Protein AF-A0A3D5E465-F1 (afdb_monomer)

Mean predicted aligned error: 7.57 Å

Solvent-accessible surface area (backbone atoms only — not comparable to full-atom values): 4003 Å² total; per-residue (Å²): 134,82,74,93,79,66,64,89,62,53,73,69,54,48,49,54,49,49,54,51,50,54,52,49,52,55,50,51,48,40,32,44,74,72,66,58,77,47,52,73,67,56,52,50,56,54,52,51,52,53,51,49,53,39,57,73,61,51,51,71,65,64,66,78,78,115

Structure (mmCIF, N/CA/C/O backbone):
data_AF-A0A3D5E465-F1
#
_entry.id   AF-A0A3D5E465-F1
#
loop_
_atom_site.group_PDB
_atom_site.id
_atom_site.type_symbol
_atom_site.label_atom_id
_atom_site.label_alt_id
_atom_site.label_comp_id
_atom_site.label_asym_id
_atom_site.label_entity_id
_atom_site.label_seq_id
_atom_site.pdbx_PDB_ins_code
_atom_site.Cartn_x
_atom_site.Cartn_y
_atom_site.Cartn_z
_atom_site.occupancy
_atom_site.B_iso_or_equiv
_atom_site.auth_seq_id
_atom_site.auth_comp_id
_atom_site.auth_asym_id
_atom_site.auth_atom_id
_atom_site.pdbx_PDB_model_num
ATOM 1 N N . MET A 1 1 ? -7.117 -21.445 22.291 1.00 37.62 1 MET A N 1
ATOM 2 C CA . MET A 1 1 ? -7.035 -21.211 20.834 1.00 37.62 1 MET A CA 1
ATOM 3 C C . MET A 1 1 ? -7.331 -19.745 20.595 1.00 37.62 1 MET A C 1
ATOM 5 O O . MET A 1 1 ? -8.477 -19.334 20.682 1.00 37.62 1 MET A O 1
ATOM 9 N N . ILE A 1 2 ? -6.285 -18.943 20.428 1.00 43.81 2 ILE A N 1
ATOM 10 C CA . ILE A 1 2 ? -6.397 -17.524 20.082 1.00 43.81 2 ILE A CA 1
ATOM 11 C C . ILE A 1 2 ? -6.750 -17.464 18.596 1.00 43.81 2 ILE A C 1
ATOM 13 O O . ILE A 1 2 ? -5.970 -17.917 17.761 1.00 43.81 2 ILE A O 1
ATOM 17 N N . GLY A 1 3 ? -7.962 -17.007 18.281 1.00 39.25 3 GLY A N 1
ATOM 18 C CA . GLY A 1 3 ? -8.438 -16.843 16.911 1.00 39.25 3 GLY A CA 1
ATOM 19 C C . GLY A 1 3 ? -7.589 -15.807 16.179 1.00 39.25 3 GLY A C 1
ATOM 20 O O . GLY A 1 3 ? -7.820 -14.610 16.301 1.00 39.25 3 GLY A O 1
ATOM 21 N N . LEU A 1 4 ? -6.610 -16.288 15.416 1.00 45.75 4 LEU A N 1
ATOM 22 C CA . LEU A 1 4 ? -5.586 -15.535 14.677 1.00 45.75 4 LEU A CA 1
ATOM 23 C C . LEU A 1 4 ? -6.118 -14.694 13.494 1.00 45.75 4 LEU A C 1
ATOM 25 O O . LEU A 1 4 ? -5.340 -14.302 12.635 1.00 45.75 4 LEU A O 1
ATOM 29 N N . ASN A 1 5 ? -7.423 -14.408 13.448 1.00 47.91 5 ASN A N 1
ATOM 30 C CA . ASN A 1 5 ? -8.075 -13.664 12.361 1.00 47.91 5 ASN A CA 1
ATOM 31 C C . ASN A 1 5 ? -8.928 -12.478 12.840 1.00 47.91 5 ASN A C 1
ATOM 33 O O . ASN A 1 5 ? -9.582 -11.832 12.028 1.00 47.91 5 ASN A O 1
ATOM 37 N N . SER A 1 6 ? -8.944 -12.158 14.137 1.00 47.12 6 SER A 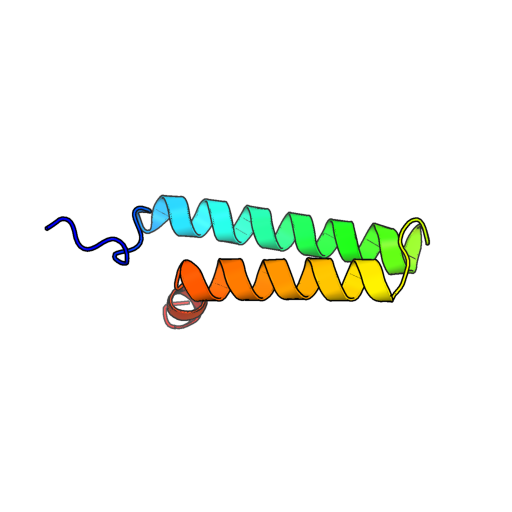N 1
ATOM 38 C CA . SER A 1 6 ? -9.559 -10.907 14.590 1.00 47.12 6 SER A CA 1
ATOM 39 C C . SER A 1 6 ? -8.535 -9.790 14.440 1.00 47.12 6 SER A C 1
ATOM 41 O O . SER A 1 6 ? -7.493 -9.835 15.092 1.00 47.12 6 SER A O 1
ATOM 43 N N . ALA A 1 7 ? -8.812 -8.812 13.574 1.00 58.09 7 ALA A N 1
ATOM 44 C CA . ALA A 1 7 ? -7.976 -7.634 13.373 1.00 58.09 7 ALA A CA 1
ATOM 45 C C . ALA A 1 7 ? -7.503 -7.070 14.727 1.00 58.09 7 ALA A C 1
ATOM 47 O O . ALA A 1 7 ? -8.303 -6.563 15.508 1.00 58.09 7 ALA A O 1
ATOM 48 N N . ILE A 1 8 ? -6.198 -7.187 14.993 1.00 67.12 8 ILE A 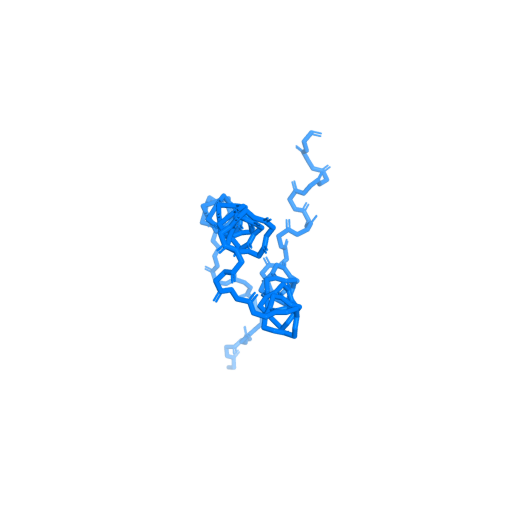N 1
ATOM 49 C CA . ILE A 1 8 ? -5.540 -6.772 16.248 1.00 67.12 8 ILE A CA 1
ATOM 50 C C . ILE A 1 8 ? -5.665 -5.252 16.467 1.00 67.12 8 ILE A C 1
ATOM 52 O O . ILE A 1 8 ? -5.483 -4.756 17.575 1.00 67.12 8 ILE A O 1
ATOM 56 N N . LEU A 1 9 ? -5.985 -4.511 15.404 1.00 70.38 9 LEU A N 1
ATOM 57 C CA . LEU A 1 9 ? -5.993 -3.058 15.380 1.00 70.38 9 LEU A CA 1
ATOM 58 C C . LEU A 1 9 ? -7.356 -2.482 15.781 1.00 70.38 9 LEU A C 1
ATOM 60 O O . LEU A 1 9 ? -8.394 -2.837 15.212 1.00 70.38 9 LEU A O 1
ATOM 64 N N . THR A 1 10 ? -7.325 -1.524 16.705 1.00 79.19 10 THR A N 1
ATOM 65 C CA . THR A 1 10 ? -8.467 -0.670 17.048 1.00 79.19 10 THR A CA 1
ATOM 66 C C . THR A 1 10 ? -8.862 0.214 15.861 1.00 79.19 10 THR A C 1
ATOM 68 O O . THR A 1 10 ? -8.091 0.405 14.919 1.00 79.19 10 THR A O 1
ATOM 71 N N . THR A 1 11 ? -10.067 0.790 15.889 1.00 79.88 11 THR A N 1
A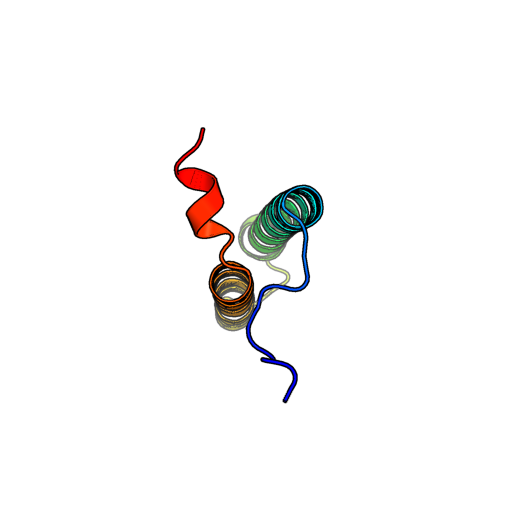TOM 72 C CA . THR A 1 11 ? -10.558 1.691 14.829 1.00 79.88 11 THR A CA 1
ATOM 73 C C . THR A 1 11 ? -9.586 2.834 14.527 1.00 79.88 11 THR A C 1
ATOM 75 O O . THR A 1 11 ? -9.330 3.130 13.363 1.00 79.88 11 THR A O 1
ATOM 78 N N . GLU A 1 12 ? -8.993 3.435 15.558 1.00 81.69 12 GLU A N 1
ATOM 79 C CA . GLU A 1 12 ? -8.015 4.517 15.405 1.00 81.69 12 GLU A CA 1
ATOM 80 C C . GLU A 1 12 ? -6.742 4.040 14.694 1.00 81.69 12 GLU A C 1
ATOM 82 O O . GLU A 1 12 ? -6.272 4.663 13.744 1.00 81.69 12 GLU A O 1
ATOM 87 N N . GLN A 1 13 ? -6.235 2.864 15.064 1.00 83.00 13 GLN A N 1
ATOM 88 C CA . GLN A 1 13 ? -5.086 2.264 14.393 1.00 83.00 13 GLN A CA 1
ATOM 89 C C . GLN A 1 13 ? -5.399 1.907 12.934 1.00 83.00 13 GLN A C 1
ATOM 91 O O . GLN A 1 13 ? -4.560 2.103 12.056 1.00 83.00 13 GLN A O 1
ATOM 96 N N . LYS A 1 14 ? -6.619 1.443 12.639 1.00 83.81 14 LYS A N 1
ATOM 97 C CA . LYS A 1 14 ? -7.065 1.200 11.260 1.00 83.81 14 LYS A CA 1
ATOM 98 C C . LYS A 1 14 ? -7.110 2.487 10.429 1.00 83.81 14 LYS A C 1
ATOM 100 O O . LYS A 1 14 ? -6.759 2.445 9.252 1.00 83.81 14 LYS A O 1
ATOM 105 N N . LEU A 1 15 ? -7.488 3.624 11.022 1.00 84.56 15 LEU A N 1
ATOM 106 C CA . LEU A 1 15 ? -7.433 4.930 10.355 1.00 84.56 15 LEU A CA 1
ATOM 107 C C . LEU A 1 15 ? -5.989 5.334 10.031 1.00 84.56 15 LEU A C 1
ATOM 109 O O . LEU A 1 15 ? -5.710 5.689 8.891 1.00 84.56 15 LEU A O 1
ATOM 113 N N . ILE A 1 16 ? -5.056 5.178 10.975 1.00 86.94 16 ILE A N 1
ATOM 114 C CA . ILE A 1 16 ? -3.628 5.463 10.742 1.00 86.94 16 ILE A CA 1
ATOM 115 C C . ILE A 1 16 ? -3.069 4.595 9.605 1.00 86.94 16 ILE A C 1
ATOM 117 O O . ILE A 1 16 ? -2.356 5.087 8.724 1.00 86.94 16 ILE A O 1
ATOM 121 N N . VAL A 1 17 ? -3.403 3.301 9.595 1.00 87.25 17 VAL A N 1
ATOM 122 C CA . VAL A 1 17 ? -2.972 2.387 8.530 1.00 87.25 17 VAL A CA 1
ATOM 123 C C . VAL A 1 17 ? -3.587 2.783 7.190 1.00 87.25 17 VAL A C 1
ATOM 125 O O . VAL A 1 17 ? -2.875 2.803 6.190 1.00 87.25 17 VAL A O 1
ATOM 128 N N . LYS A 1 18 ? -4.871 3.157 7.154 1.00 86.44 18 LYS A N 1
ATOM 129 C CA . LYS A 1 18 ? -5.530 3.665 5.943 1.00 86.44 18 LYS A CA 1
ATOM 130 C C . LYS A 1 18 ? -4.783 4.874 5.373 1.00 86.44 18 LYS A C 1
ATOM 132 O O . LYS A 1 18 ? -4.435 4.862 4.196 1.00 86.44 18 LYS A O 1
ATOM 137 N N . ASP A 1 19 ? -4.500 5.884 6.190 1.00 89.50 19 ASP A N 1
ATOM 138 C CA . ASP A 1 19 ? -3.777 7.087 5.758 1.00 89.50 19 ASP A CA 1
ATOM 139 C C . ASP A 1 19 ? -2.362 6.756 5.254 1.00 89.50 19 ASP A C 1
ATOM 141 O O . ASP A 1 19 ? -1.935 7.230 4.197 1.00 89.50 19 ASP A O 1
ATOM 145 N N . SER A 1 20 ? -1.674 5.839 5.935 1.00 90.75 20 SER A N 1
ATOM 146 C CA . SER A 1 20 ? -0.354 5.351 5.521 1.00 90.75 20 SER A CA 1
ATOM 147 C C . SER A 1 20 ? -0.398 4.609 4.177 1.00 90.75 20 SER A C 1
ATOM 149 O O . SER A 1 20 ? 0.466 4.821 3.323 1.00 90.75 20 SER A O 1
ATOM 151 N N . LEU A 1 21 ? -1.420 3.777 3.943 1.00 91.31 21 LEU A N 1
ATOM 152 C CA . LEU A 1 21 ? -1.620 3.086 2.665 1.00 91.31 21 LEU A CA 1
ATOM 153 C C . LEU A 1 21 ? -1.914 4.075 1.533 1.00 91.31 21 LEU A C 1
ATOM 155 O O . LEU A 1 21 ? -1.353 3.931 0.448 1.00 91.31 21 LEU A O 1
ATOM 159 N N . VAL A 1 22 ? -2.723 5.110 1.777 1.00 91.31 22 VAL A N 1
ATOM 160 C CA . VAL A 1 22 ? -3.000 6.168 0.788 1.00 91.31 22 VAL A CA 1
ATOM 161 C C . VAL A 1 22 ? -1.716 6.911 0.409 1.00 91.31 22 VAL A C 1
ATOM 163 O O . VAL A 1 22 ? -1.437 7.110 -0.777 1.00 91.31 22 VAL A O 1
ATOM 166 N N . MET A 1 23 ? -0.884 7.264 1.392 1.00 93.88 23 MET A N 1
ATOM 167 C CA . MET A 1 23 ? 0.426 7.871 1.137 1.00 93.88 23 MET A CA 1
ATOM 168 C C . MET A 1 23 ? 1.349 6.956 0.324 1.00 93.88 23 MET A C 1
ATOM 170 O O . MET A 1 23 ? 2.041 7.420 -0.591 1.00 93.88 23 MET A O 1
ATOM 174 N N . TYR A 1 24 ? 1.358 5.658 0.631 1.00 94.56 24 TYR A N 1
ATOM 175 C CA . TYR A 1 24 ? 2.167 4.682 -0.090 1.00 94.56 24 TYR A CA 1
ATOM 176 C C . TYR A 1 24 ? 1.703 4.521 -1.543 1.00 94.56 24 TYR A C 1
ATOM 178 O O . TYR A 1 24 ? 2.529 4.572 -2.453 1.00 94.56 24 TYR A O 1
ATOM 186 N N . VAL A 1 25 ? 0.391 4.447 -1.785 1.00 94.12 25 VAL A N 1
ATOM 187 C CA . VAL A 1 25 ? -0.200 4.424 -3.134 1.00 94.12 25 VAL A CA 1
ATOM 188 C C . VAL A 1 25 ? 0.208 5.658 -3.935 1.00 94.12 25 VAL A C 1
ATOM 190 O O . VAL A 1 25 ? 0.680 5.524 -5.064 1.00 94.12 25 VAL A O 1
ATOM 193 N N . CYS A 1 26 ? 0.112 6.853 -3.346 1.00 94.12 26 CYS A N 1
ATOM 194 C CA . CYS A 1 26 ? 0.532 8.097 -3.996 1.00 94.12 26 CYS A CA 1
ATOM 195 C C . CYS A 1 26 ? 2.032 8.083 -4.341 1.00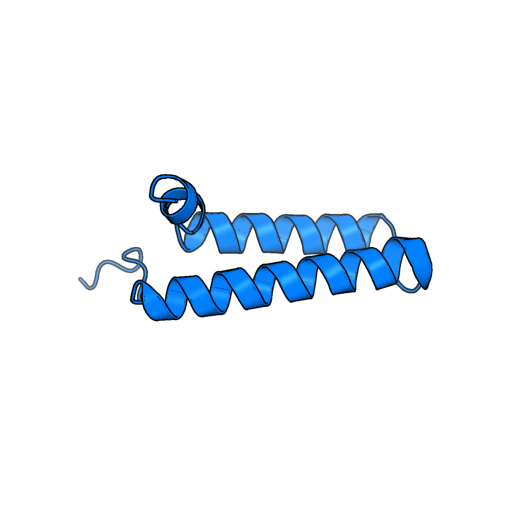 94.12 26 CYS A C 1
ATOM 197 O O . CYS A 1 26 ? 2.444 8.506 -5.423 1.00 94.12 26 CYS A O 1
ATOM 199 N N . SER A 1 27 ? 2.857 7.532 -3.451 1.00 94.81 27 SER A N 1
ATOM 200 C CA . SER A 1 27 ? 4.296 7.382 -3.681 1.00 94.81 27 SER A CA 1
ATOM 201 C C . SER A 1 27 ? 4.604 6.376 -4.790 1.00 94.81 27 SER A C 1
ATOM 203 O O . SER A 1 27 ? 5.495 6.621 -5.600 1.00 94.81 27 SER A O 1
ATOM 205 N N . LEU A 1 28 ? 3.871 5.265 -4.874 1.00 94.62 28 LEU A N 1
ATOM 206 C CA . LEU A 1 28 ? 4.005 4.283 -5.955 1.00 94.62 28 LEU A CA 1
ATOM 207 C C . LEU A 1 28 ? 3.580 4.863 -7.303 1.00 94.62 28 LEU A C 1
ATOM 209 O O . LEU A 1 28 ? 4.262 4.658 -8.304 1.00 94.62 28 LEU A O 1
ATOM 213 N N . GLN A 1 29 ? 2.493 5.634 -7.328 1.00 93.44 29 GLN A N 1
ATOM 214 C CA . GLN A 1 29 ? 2.048 6.334 -8.530 1.00 93.44 29 GLN A CA 1
ATOM 215 C C . GLN A 1 29 ? 3.085 7.358 -9.000 1.00 93.44 29 GLN A C 1
ATOM 217 O O . GLN A 1 29 ? 3.384 7.406 -10.190 1.00 93.44 29 GLN A O 1
ATOM 222 N N . LYS A 1 30 ? 3.691 8.136 -8.092 1.00 95.44 30 LYS A N 1
ATOM 223 C CA . LYS A 1 30 ? 4.791 9.050 -8.449 1.00 95.44 30 LYS A CA 1
ATOM 224 C C . LYS A 1 30 ? 5.986 8.291 -9.025 1.00 95.44 30 LYS A C 1
ATOM 226 O O . LYS A 1 30 ? 6.421 8.614 -10.126 1.00 95.44 30 LYS A O 1
ATOM 231 N N . GLN A 1 31 ? 6.434 7.238 -8.347 1.00 94.25 31 GLN A N 1
ATOM 232 C CA . GLN A 1 31 ? 7.560 6.416 -8.799 1.00 94.25 31 GLN A CA 1
ATOM 233 C C . GLN A 1 31 ? 7.320 5.793 -10.180 1.00 94.25 31 GLN A C 1
ATOM 235 O O . GLN A 1 31 ? 8.232 5.740 -10.998 1.00 94.25 31 GLN A O 1
ATOM 240 N N . TYR A 1 32 ? 6.093 5.356 -10.472 1.00 95.00 32 TYR A N 1
ATOM 241 C CA . TYR A 1 32 ? 5.766 4.738 -11.755 1.00 95.00 32 TYR A CA 1
ATOM 242 C C . TYR A 1 32 ? 5.514 5.757 -12.876 1.00 95.00 32 TYR A C 1
ATOM 244 O O . TYR A 1 32 ? 6.120 5.671 -13.943 1.00 95.00 32 TYR A O 1
ATOM 252 N N . PHE A 1 33 ? 4.629 6.733 -12.653 1.00 92.44 33 PHE A N 1
ATOM 253 C CA . PHE A 1 33 ? 4.177 7.651 -13.703 1.00 92.44 33 PHE A CA 1
ATOM 254 C C . PHE A 1 33 ? 5.096 8.855 -13.894 1.00 92.44 33 PHE A C 1
ATOM 256 O O . PHE A 1 33 ? 5.298 9.290 -15.028 1.00 92.44 33 PHE A O 1
ATOM 263 N N . ARG A 1 34 ? 5.627 9.413 -12.801 1.00 93.06 34 ARG A N 1
ATOM 264 C CA . ARG A 1 34 ? 6.443 10.632 -12.837 1.00 93.06 34 ARG A CA 1
ATOM 265 C C . ARG A 1 34 ? 7.920 10.300 -12.969 1.00 93.06 34 ARG A C 1
ATOM 267 O O . ARG A 1 34 ? 8.556 10.749 -13.916 1.00 93.06 34 ARG A O 1
ATOM 274 N N . ASP A 1 35 ? 8.438 9.513 -12.035 1.00 93.19 35 ASP A N 1
ATOM 275 C CA . ASP A 1 35 ? 9.879 9.293 -11.907 1.00 93.19 35 ASP A CA 1
ATOM 276 C C . ASP A 1 35 ? 10.360 8.104 -12.757 1.00 93.19 35 ASP A C 1
ATOM 278 O O . ASP A 1 35 ? 11.550 7.993 -13.042 1.00 93.19 35 ASP A O 1
ATOM 282 N N . LYS A 1 36 ? 9.435 7.236 -13.200 1.00 92.00 36 LYS A N 1
ATOM 283 C CA . LYS A 1 36 ? 9.696 6.003 -13.970 1.00 92.00 36 LYS A CA 1
ATOM 284 C C . LYS A 1 36 ? 10.788 5.124 -13.343 1.00 92.00 36 LYS A C 1
ATOM 286 O O . LYS A 1 36 ? 11.543 4.457 -14.046 1.00 92.00 36 LYS A O 1
ATOM 291 N N . THR A 1 37 ? 10.870 5.126 -12.014 1.00 93.44 37 THR A N 1
ATOM 292 C CA . THR A 1 37 ? 11.891 4.412 -11.236 1.00 93.44 37 THR A CA 1
ATOM 293 C C . THR A 1 37 ? 11.544 2.947 -11.004 1.00 93.44 37 THR A C 1
ATOM 295 O O . THR A 1 37 ? 12.429 2.156 -10.691 1.00 93.44 37 THR A O 1
ATOM 298 N N . ILE A 1 38 ? 10.273 2.572 -11.174 1.00 93.31 38 ILE A N 1
ATOM 299 C CA . ILE A 1 38 ? 9.788 1.197 -11.024 1.00 93.31 38 ILE A CA 1
ATOM 300 C C . ILE A 1 38 ? 9.139 0.698 -12.315 1.00 93.31 38 ILE A C 1
ATOM 302 O O . ILE A 1 38 ? 8.536 1.462 -13.071 1.00 93.31 38 ILE A O 1
ATOM 306 N N . SER A 1 39 ? 9.251 -0.607 -12.568 1.00 94.75 39 SER A N 1
ATOM 307 C CA . SER A 1 39 ? 8.630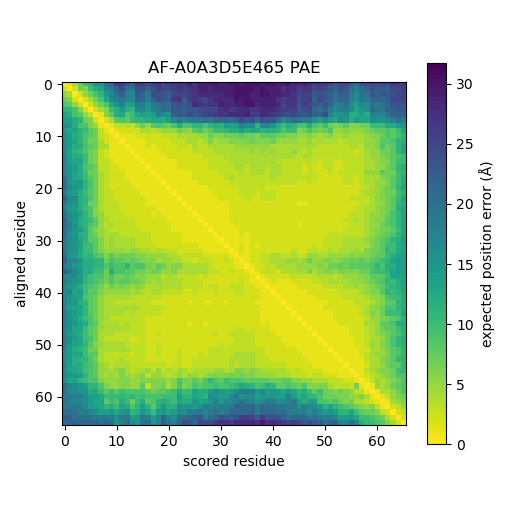 -1.248 -13.731 1.00 94.75 39 SER A CA 1
ATOM 308 C C . SER A 1 39 ? 7.119 -1.427 -13.551 1.00 94.75 39 SER A C 1
ATOM 310 O O . SER A 1 39 ? 6.607 -1.441 -12.433 1.00 94.75 39 SER A O 1
ATOM 312 N N . SER A 1 40 ? 6.397 -1.635 -14.657 1.00 91.88 40 SER A N 1
ATOM 313 C CA . SER A 1 40 ? 4.947 -1.889 -14.627 1.00 91.88 40 SER A CA 1
ATOM 314 C C . SER A 1 40 ? 4.587 -3.127 -13.805 1.00 91.88 40 SER A C 1
ATOM 316 O O . SER A 1 40 ? 3.647 -3.097 -13.012 1.00 91.88 40 SER A O 1
ATOM 318 N N . LYS A 1 41 ? 5.392 -4.190 -13.935 1.00 94.88 41 LYS A N 1
ATOM 319 C CA . LYS A 1 41 ? 5.239 -5.413 -13.145 1.00 94.88 41 LYS A CA 1
ATOM 320 C C . LYS A 1 41 ? 5.388 -5.121 -11.653 1.00 94.88 41 LYS A C 1
ATOM 322 O O . LYS A 1 41 ? 4.521 -5.488 -10.872 1.00 94.88 41 LYS A O 1
ATOM 327 N N . GLU A 1 42 ? 6.439 -4.396 -11.274 1.00 93.44 42 GLU A N 1
ATOM 328 C CA . GLU A 1 42 ? 6.699 -4.069 -9.872 1.00 93.44 42 GLU A CA 1
ATOM 329 C C . GLU A 1 42 ? 5.629 -3.147 -9.271 1.00 93.44 42 GLU A C 1
ATOM 331 O O . GLU A 1 42 ? 5.189 -3.363 -8.143 1.00 93.44 42 GLU A O 1
ATOM 336 N N . TYR A 1 43 ? 5.157 -2.157 -10.031 1.00 94.00 43 TYR A N 1
ATOM 337 C CA . TYR A 1 43 ? 4.027 -1.323 -9.629 1.00 94.00 43 TYR A CA 1
ATOM 338 C C . TYR A 1 43 ? 2.768 -2.165 -9.374 1.00 94.00 43 TYR A C 1
ATOM 340 O O . TYR A 1 43 ? 2.108 -1.990 -8.350 1.00 94.00 43 TYR A O 1
ATOM 348 N N . HIS A 1 44 ? 2.455 -3.103 -10.274 1.00 94.12 44 HIS A N 1
ATOM 349 C CA . HIS A 1 44 ? 1.281 -3.965 -10.154 1.00 94.12 44 HIS A CA 1
ATOM 350 C C . HIS A 1 44 ? 1.377 -4.914 -8.951 1.00 94.12 44 HIS A C 1
ATOM 352 O O . HIS A 1 44 ? 0.429 -5.002 -8.173 1.00 94.12 44 HIS A O 1
ATOM 358 N N . ASP A 1 45 ? 2.523 -5.574 -8.755 1.00 96.12 45 ASP A N 1
ATOM 359 C CA . ASP A 1 45 ? 2.760 -6.452 -7.602 1.00 96.12 45 ASP A CA 1
ATOM 360 C C . ASP A 1 45 ? 2.617 -5.686 -6.276 1.00 96.12 45 ASP A C 1
ATOM 362 O O . ASP A 1 45 ? 1.941 -6.144 -5.354 1.00 96.12 45 ASP A O 1
ATOM 366 N N . ARG A 1 46 ? 3.182 -4.475 -6.184 1.00 93.75 46 ARG A N 1
ATOM 367 C CA . ARG A 1 46 ? 3.075 -3.642 -4.976 1.00 93.75 46 ARG A CA 1
ATOM 368 C C . ARG A 1 46 ? 1.654 -3.124 -4.740 1.00 93.75 46 ARG A C 1
ATOM 370 O O . ARG A 1 46 ? 1.216 -3.083 -3.595 1.00 93.75 46 ARG A O 1
ATOM 377 N N . MET A 1 47 ? 0.917 -2.760 -5.790 1.00 92.88 47 MET A N 1
ATOM 378 C CA . MET A 1 47 ? -0.500 -2.378 -5.680 1.00 92.88 47 MET A CA 1
ATOM 379 C C . MET A 1 47 ? -1.375 -3.545 -5.218 1.00 92.88 47 MET A C 1
ATOM 381 O O . MET A 1 47 ? -2.273 -3.349 -4.401 1.00 92.88 47 MET A O 1
ATOM 385 N N . LYS A 1 48 ? -1.087 -4.766 -5.680 1.00 93.81 48 LYS A N 1
ATOM 386 C CA . LYS A 1 48 ? -1.782 -5.973 -5.227 1.00 93.81 48 LYS A CA 1
ATOM 387 C C . LYS A 1 48 ? -1.561 -6.225 -3.734 1.00 93.81 48 LYS A C 1
ATOM 389 O O . LYS A 1 48 ? -2.528 -6.466 -3.020 1.00 93.81 48 LYS A O 1
ATOM 394 N N . GLN A 1 49 ? -0.328 -6.061 -3.251 1.00 91.62 49 GLN A N 1
ATOM 395 C CA . GLN A 1 49 ? -0.028 -6.160 -1.818 1.00 91.62 49 GLN A CA 1
ATOM 396 C C . GLN A 1 49 ? -0.797 -5.119 -0.991 1.00 91.62 49 GLN A C 1
ATOM 398 O O . GLN A 1 49 ? -1.274 -5.431 0.098 1.00 91.62 49 GLN A O 1
ATOM 403 N N . VAL A 1 50 ? -0.961 -3.890 -1.500 1.00 91.44 50 VAL A N 1
ATOM 404 C CA . VAL A 1 50 ? -1.787 -2.867 -0.834 1.00 91.44 50 VAL A CA 1
ATOM 405 C C . VAL A 1 50 ? -3.244 -3.319 -0.714 1.00 91.44 50 VAL A C 1
ATOM 407 O O . VAL A 1 50 ? -3.832 -3.163 0.358 1.00 91.44 50 VAL A O 1
ATOM 410 N N . ASP A 1 51 ? -3.825 -3.894 -1.772 1.00 88.56 51 ASP A N 1
ATOM 411 C CA . ASP A 1 51 ? -5.200 -4.411 -1.724 1.00 88.5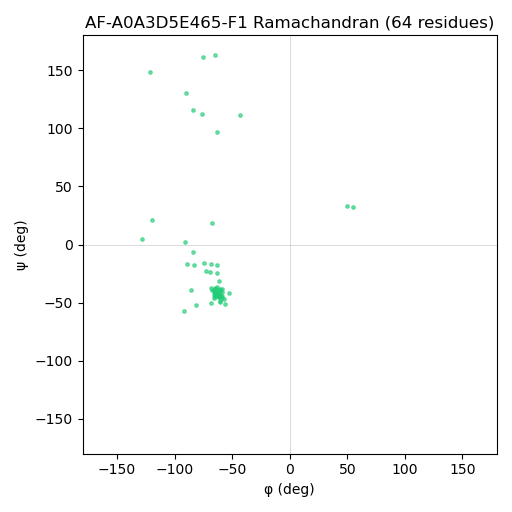6 51 ASP A CA 1
ATOM 412 C C . ASP A 1 51 ? -5.338 -5.585 -0.743 1.00 88.56 51 ASP A C 1
ATOM 414 O O . ASP A 1 51 ? -6.285 -5.618 0.043 1.00 88.56 51 ASP A O 1
ATOM 418 N N . GLU A 1 52 ? -4.366 -6.501 -0.709 1.00 89.62 52 GLU A N 1
ATOM 419 C CA . GLU A 1 52 ? -4.339 -7.610 0.253 1.00 89.62 52 GLU A CA 1
ATOM 420 C C . GLU A 1 52 ? -4.276 -7.109 1.701 1.00 89.62 52 GLU A C 1
ATOM 422 O O . GLU A 1 52 ? -5.058 -7.562 2.536 1.00 89.62 52 GLU A O 1
ATOM 427 N N . ILE A 1 53 ? -3.421 -6.125 2.005 1.00 87.00 53 ILE A N 1
ATOM 428 C CA . ILE A 1 53 ? -3.348 -5.515 3.343 1.00 87.00 53 ILE A CA 1
ATOM 429 C C . ILE A 1 53 ? -4.683 -4.850 3.700 1.00 87.00 53 ILE A C 1
ATOM 431 O O . ILE A 1 53 ? -5.191 -5.037 4.808 1.00 87.00 53 ILE A O 1
ATOM 435 N N . ALA A 1 54 ? -5.279 -4.098 2.771 1.00 86.00 54 ALA A N 1
ATOM 436 C CA . ALA A 1 54 ? -6.553 -3.424 3.000 1.00 86.00 54 ALA A CA 1
ATOM 437 C C . ALA A 1 54 ? -7.712 -4.408 3.241 1.00 86.00 54 ALA A C 1
ATOM 439 O O . ALA A 1 54 ? -8.562 -4.144 4.098 1.00 86.00 54 ALA A O 1
ATOM 440 N N . ASN A 1 55 ? -7.737 -5.536 2.521 1.00 85.12 55 ASN A N 1
ATOM 441 C CA . ASN A 1 55 ? -8.713 -6.610 2.716 1.00 85.12 55 ASN A CA 1
ATOM 442 C C . ASN A 1 55 ? -8.499 -7.325 4.054 1.00 85.12 55 ASN A C 1
ATOM 444 O O . ASN A 1 55 ? -9.443 -7.435 4.831 1.00 85.12 55 ASN A O 1
ATOM 448 N N . ASN A 1 56 ? -7.267 -7.743 4.359 1.00 84.56 56 ASN A N 1
ATOM 449 C CA . ASN A 1 56 ? -6.938 -8.483 5.583 1.00 84.56 56 ASN A CA 1
ATOM 450 C C . ASN A 1 56 ? -7.229 -7.675 6.854 1.00 84.56 56 ASN A C 1
ATOM 452 O O . ASN A 1 56 ? -7.581 -8.231 7.892 1.00 84.56 56 ASN A O 1
ATOM 456 N N . LEU A 1 57 ? -7.094 -6.351 6.783 1.00 80.81 57 LEU A N 1
ATOM 457 C CA . LEU A 1 57 ? -7.382 -5.448 7.896 1.00 80.81 57 LEU A CA 1
ATOM 458 C C . LEU A 1 57 ? -8.829 -4.942 7.918 1.00 80.81 57 LEU A C 1
ATOM 460 O O . LEU A 1 57 ? -9.185 -4.152 8.801 1.00 80.81 57 LEU A O 1
ATOM 464 N N . HIS A 1 58 ? -9.668 -5.399 6.982 1.00 78.06 58 HIS A N 1
ATOM 465 C CA . HIS A 1 58 ? -11.069 -4.998 6.871 1.00 78.06 58 HIS A CA 1
ATOM 466 C C . HIS A 1 58 ? -11.244 -3.471 6.765 1.00 78.06 58 HIS A C 1
ATOM 468 O O . HIS A 1 58 ? -12.223 -2.896 7.240 1.00 78.06 58 HIS A O 1
ATOM 474 N N . LEU A 1 59 ? -10.284 -2.775 6.142 1.00 72.50 59 LEU A N 1
ATOM 475 C CA . LEU A 1 59 ? -10.301 -1.307 6.060 1.00 72.50 59 LEU A CA 1
ATOM 476 C C . LEU A 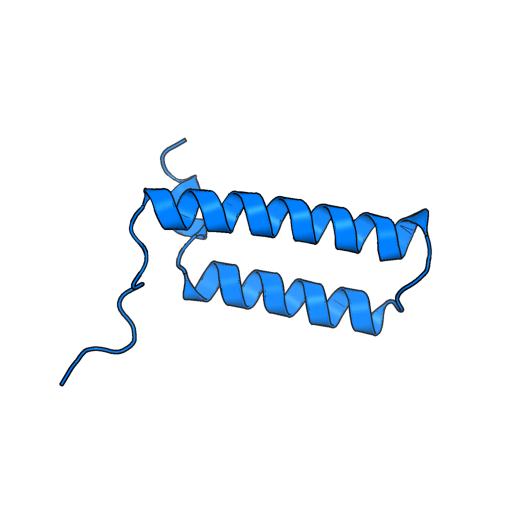1 59 ? -11.418 -0.800 5.143 1.00 72.50 59 LEU 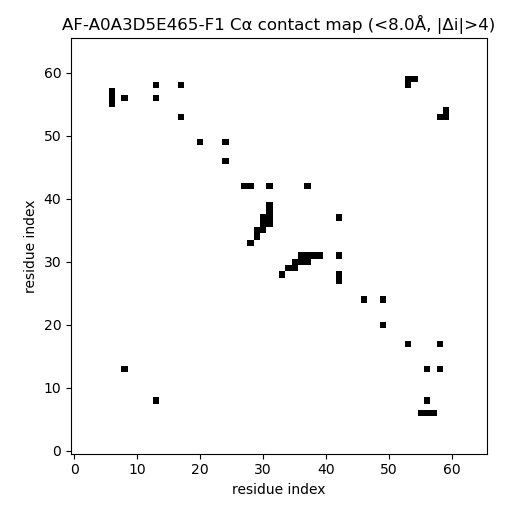A C 1
ATOM 478 O O . LEU A 1 59 ? -11.894 0.319 5.313 1.00 72.50 59 LEU A O 1
ATOM 482 N N . LYS A 1 60 ? -11.874 -1.634 4.201 1.00 65.69 60 LYS A N 1
ATOM 483 C CA . LYS A 1 60 ? -12.994 -1.329 3.297 1.00 65.69 60 LYS A CA 1
ATOM 484 C C . LYS A 1 60 ? -14.318 -1.125 4.047 1.00 65.69 60 LYS A C 1
ATOM 486 O O . LYS A 1 60 ? -15.182 -0.406 3.559 1.00 65.69 60 LYS A O 1
ATOM 491 N N . GLU A 1 61 ? -14.470 -1.687 5.246 1.00 66.12 61 GLU A N 1
ATOM 492 C CA . GLU A 1 61 ? -15.674 -1.505 6.070 1.00 66.12 61 GLU A CA 1
ATOM 493 C C . GLU A 1 61 ? -15.756 -0.102 6.692 1.00 66.12 61 GLU A C 1
ATOM 495 O O . GLU A 1 61 ? -16.853 0.398 6.937 1.00 66.12 61 GLU A O 1
ATOM 500 N N . LEU A 1 62 ? -14.620 0.593 6.842 1.00 60.09 62 LEU A N 1
ATOM 501 C CA . LEU A 1 62 ? -14.580 1.979 7.325 1.00 60.09 62 LEU A CA 1
ATOM 502 C C . LEU A 1 62 ? -15.175 2.987 6.329 1.00 60.09 62 LEU A C 1
ATOM 504 O O . LEU A 1 62 ? -15.502 4.101 6.723 1.00 60.09 62 LEU A O 1
ATOM 508 N N . TYR A 1 63 ? -15.348 2.613 5.057 1.00 56.62 63 TYR A N 1
ATOM 509 C CA . TYR A 1 63 ? -15.953 3.482 4.042 1.00 56.62 63 TYR A CA 1
ATOM 510 C C . TYR A 1 63 ? -17.477 3.624 4.183 1.00 56.62 63 TYR A C 1
ATOM 512 O O . TYR A 1 63 ? -18.047 4.533 3.591 1.00 56.62 63 TYR A O 1
ATOM 520 N N . LYS A 1 64 ? -18.153 2.750 4.945 1.00 52.69 64 LYS A N 1
ATOM 521 C CA . LYS A 1 64 ? -19.625 2.761 5.072 1.00 52.69 64 LYS A CA 1
ATOM 522 C C . LYS A 1 64 ? -20.177 3.748 6.108 1.00 52.69 64 LYS A C 1
ATOM 524 O O . LYS A 1 64 ? -21.391 3.900 6.185 1.00 52.69 64 LYS A O 1
ATOM 529 N N . HIS A 1 65 ? -19.319 4.400 6.890 1.00 47.06 65 HIS A N 1
ATOM 530 C CA . HIS A 1 65 ? -19.723 5.318 7.964 1.00 47.06 65 HIS A CA 1
ATOM 531 C C . HIS A 1 65 ? -19.208 6.757 7.776 1.00 47.06 65 HIS A C 1
ATOM 533 O O . HIS A 1 65 ? -19.113 7.495 8.754 1.00 47.06 65 HIS A O 1
ATOM 539 N N . GLY A 1 66 ? -18.854 7.135 6.543 1.00 42.69 66 GLY A N 1
ATOM 540 C CA . GLY A 1 66 ? -18.551 8.521 6.169 1.00 42.69 66 GLY A CA 1
ATOM 541 C C . GLY A 1 66 ? -19.798 9.282 5.750 1.00 42.69 66 GLY A C 1
ATOM 542 O O . GLY A 1 66 ? -20.607 8.680 5.010 1.00 42.69 66 GLY A O 1
#

Secondary structure (DSSP, 8-state):
---TTS--S-HHHHHHHHHHHHHHHHHHHIIIIIS--S-HHHHHHHHHHHHHHHHHTTGGGGGGG-

Sequence (66 aa):
MIGLNSAILTTEQKLIVKDSLVMYVCSLQKQYFRDKTISSKEYHDRMKQVDEIANNLHLKELYKHG

Radius of gyration: 14.3 Å; Cα contacts (8 Å, |Δi|>4): 29; chains: 1; bounding box: 32×32×36 Å

Nearest PDB structures (foldseek):
  6ysi-assembly1_U  TM=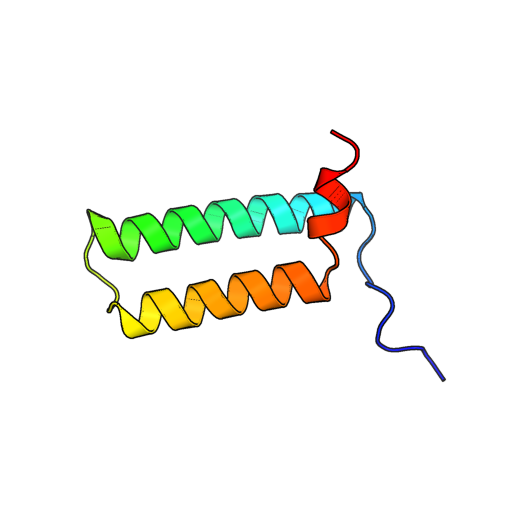6.325E-01  e=5.303E+00  Acinetobacter baumannii ATCC 19606 = CIP 70.34 = JCM 6841
  7bv8-assembly1_Z  TM=6.684E-01  e=9.977E+00  Escherichia coli K-12
  6spf-assembly1_Y  TM=6.780E-01  e=9.977E+00  Pseudomonas aeruginosa
  3pip-assembly1_V  TM=5.764E-01  e=9.977E+00  Deinococcus radiodurans

Foldseek 3Di:
DPPPQDQPDDPVRLVVVVVVLVVVLVVLCCCVPPVVVDDPVRSVVVVVVSVVVCVSNVSVVVVVPD

pLDDT: mean 80.91, std 17.24, range [37.62, 96.12]